Protein AF-A0A1H4V4M0-F1 (afdb_monomer)

Structure (mmCIF, N/CA/C/O backbone):
data_AF-A0A1H4V4M0-F1
#
_entry.id   AF-A0A1H4V4M0-F1
#
loop_
_atom_site.group_PDB
_atom_site.id
_atom_site.type_symbol
_atom_site.label_atom_id
_atom_site.label_alt_id
_atom_site.label_comp_id
_atom_site.label_asym_id
_atom_site.label_entity_id
_atom_site.label_seq_id
_atom_site.pdbx_PDB_ins_code
_atom_site.Cartn_x
_atom_site.Cartn_y
_atom_site.Cartn_z
_atom_site.occupancy
_atom_site.B_iso_or_equiv
_atom_site.auth_seq_id
_atom_site.auth_comp_id
_atom_site.auth_asym_id
_atom_site.auth_atom_id
_atom_site.pdbx_PDB_model_num
ATOM 1 N N . MET A 1 1 ? 26.530 -7.446 -6.009 1.00 48.06 1 MET A N 1
ATOM 2 C CA . MET A 1 1 ? 26.179 -6.021 -6.237 1.00 48.06 1 MET A CA 1
ATOM 3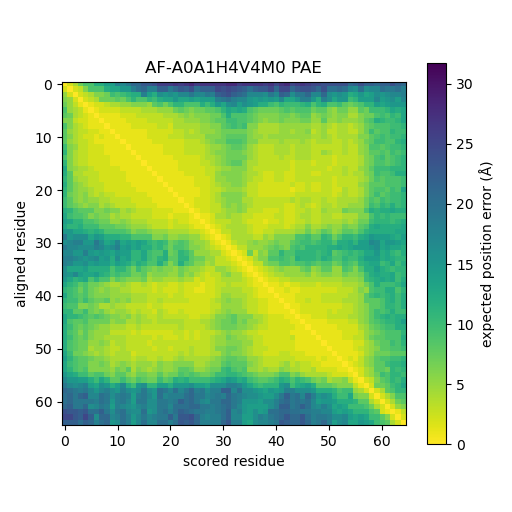 C C . MET A 1 1 ? 24.745 -5.835 -6.736 1.00 48.06 1 MET A C 1
ATOM 5 O O . MET A 1 1 ? 24.156 -4.813 -6.420 1.00 48.06 1 MET A O 1
ATOM 9 N N . SER A 1 2 ? 24.159 -6.803 -7.447 1.00 58.91 2 SER A N 1
ATOM 10 C CA . SER A 1 2 ? 22.771 -6.782 -7.941 1.00 58.91 2 SER A CA 1
ATOM 11 C C . SER A 1 2 ? 21.693 -6.751 -6.844 1.00 58.91 2 SER A C 1
ATOM 13 O O . SER A 1 2 ? 20.733 -5.997 -6.975 1.00 58.91 2 SER A O 1
ATOM 15 N N . ASP A 1 3 ? 21.872 -7.484 -5.739 1.00 60.69 3 ASP A N 1
ATOM 16 C CA . ASP A 1 3 ? 20.855 -7.568 -4.670 1.00 60.69 3 ASP A CA 1
ATOM 17 C C . ASP A 1 3 ? 20.634 -6.252 -3.912 1.00 60.69 3 ASP A C 1
ATOM 19 O O . ASP A 1 3 ? 19.529 -5.979 -3.449 1.00 60.69 3 ASP A O 1
ATOM 23 N N . SER A 1 4 ? 21.665 -5.406 -3.805 1.00 62.94 4 SER A N 1
ATOM 24 C CA . SER A 1 4 ? 21.549 -4.112 -3.115 1.00 62.94 4 SER A CA 1
ATOM 25 C C . SER A 1 4 ? 20.696 -3.123 -3.910 1.00 62.94 4 SER A C 1
ATOM 27 O O . SER A 1 4 ? 19.852 -2.443 -3.340 1.00 62.94 4 SER A O 1
ATOM 29 N N . LEU A 1 5 ? 20.868 -3.083 -5.235 1.00 72.19 5 LEU A N 1
ATOM 30 C CA . LEU A 1 5 ? 20.098 -2.204 -6.120 1.0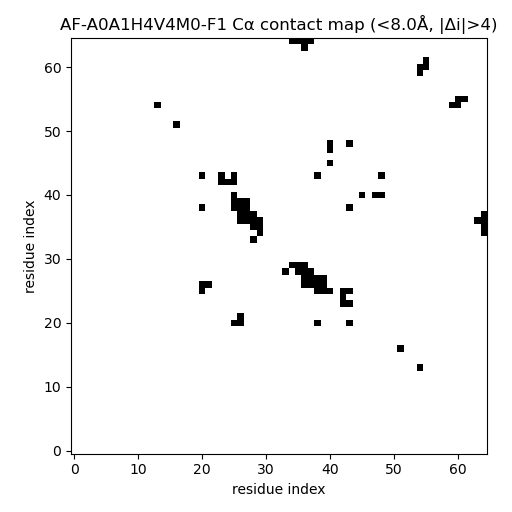0 72.19 5 LEU A CA 1
ATOM 31 C C . LEU A 1 5 ? 18.623 -2.614 -6.187 1.00 72.19 5 LEU A C 1
ATOM 33 O O . LEU A 1 5 ? 17.746 -1.755 -6.141 1.00 72.19 5 LEU A O 1
ATOM 37 N N . ALA A 1 6 ? 18.345 -3.919 -6.252 1.00 75.75 6 ALA A N 1
ATOM 38 C CA . ALA A 1 6 ? 16.976 -4.431 -6.223 1.00 75.75 6 ALA A CA 1
ATOM 39 C C . ALA A 1 6 ? 16.267 -4.076 -4.905 1.00 75.75 6 ALA A C 1
ATOM 41 O O . ALA A 1 6 ? 15.109 -3.657 -4.916 1.00 75.75 6 ALA A O 1
ATOM 42 N N . ARG A 1 7 ? 16.983 -4.168 -3.776 1.00 76.31 7 ARG A N 1
ATOM 43 C CA . ARG A 1 7 ? 16.465 -3.796 -2.454 1.00 76.31 7 ARG A CA 1
ATOM 44 C C . ARG A 1 7 ? 16.159 -2.303 -2.342 1.00 76.31 7 ARG A C 1
ATOM 46 O O . ARG A 1 7 ? 15.098 -1.949 -1.835 1.00 76.31 7 ARG A O 1
ATOM 53 N N . ASP A 1 8 ? 17.041 -1.442 -2.841 1.00 80.75 8 ASP A N 1
ATOM 54 C CA . ASP A 1 8 ? 16.846 0.013 -2.790 1.00 80.75 8 ASP A CA 1
ATOM 55 C C . ASP A 1 8 ? 15.663 0.463 -3.658 1.00 80.75 8 ASP A C 1
ATOM 57 O O . ASP A 1 8 ? 14.879 1.328 -3.262 1.00 80.75 8 ASP A O 1
ATOM 61 N N . VAL A 1 9 ? 15.508 -0.135 -4.843 1.00 82.62 9 VAL A N 1
ATOM 62 C CA . VAL A 1 9 ? 14.362 0.136 -5.724 1.00 82.62 9 VAL A CA 1
ATOM 63 C C . VAL A 1 9 ? 13.065 -0.330 -5.070 1.00 82.62 9 VAL A C 1
ATOM 65 O O . VAL A 1 9 ? 12.101 0.436 -5.039 1.00 82.62 9 VAL A O 1
ATOM 68 N N . PHE A 1 10 ? 13.060 -1.530 -4.484 1.00 81.00 10 PHE A N 1
ATOM 69 C CA . PHE A 1 10 ? 11.913 -2.046 -3.742 1.00 81.00 10 PHE A CA 1
ATOM 70 C C . PHE A 1 10 ? 11.512 -1.106 -2.599 1.00 81.00 10 PHE A C 1
ATOM 72 O O . PHE A 1 10 ? 10.352 -0.717 -2.508 1.00 81.00 10 PHE A O 1
ATOM 79 N N . GLN A 1 11 ? 12.463 -0.673 -1.766 1.00 82.19 11 GLN A N 1
ATOM 80 C CA . GLN A 1 11 ? 12.179 0.221 -0.639 1.00 82.19 11 GLN A CA 1
ATOM 81 C C . GLN A 1 11 ? 11.561 1.548 -1.084 1.00 82.19 11 G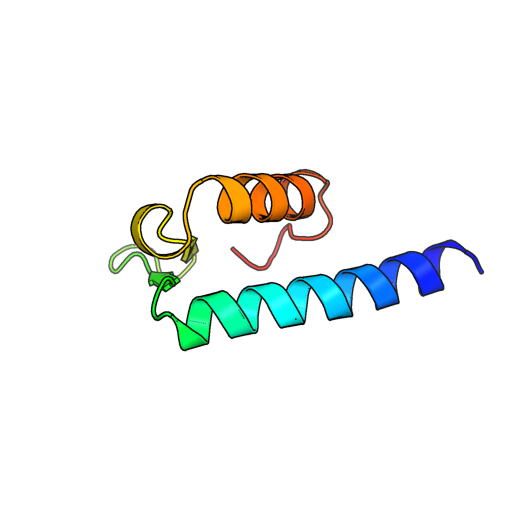LN A C 1
ATOM 83 O O . GLN A 1 11 ? 10.612 2.020 -0.461 1.00 82.19 11 GLN A O 1
ATOM 88 N N . LYS A 1 12 ? 12.058 2.141 -2.176 1.00 86.19 12 LYS A N 1
ATOM 89 C CA . LYS A 1 12 ? 11.505 3.391 -2.717 1.00 86.19 12 LYS A CA 1
ATOM 90 C C . LYS A 1 12 ? 10.090 3.209 -3.256 1.00 86.19 12 LYS A C 1
ATOM 92 O O . LYS A 1 12 ? 9.229 4.040 -2.981 1.00 86.19 12 LYS A O 1
ATOM 97 N N . GLN A 1 13 ? 9.849 2.137 -4.009 1.00 84.81 13 GLN A N 1
ATOM 98 C CA . GLN A 1 13 ? 8.521 1.839 -4.550 1.00 84.81 13 GLN A CA 1
ATOM 99 C C . GLN A 1 13 ? 7.523 1.548 -3.429 1.00 84.81 13 GLN A C 1
ATOM 101 O O . GLN A 1 13 ? 6.425 2.095 -3.427 1.00 84.81 13 GLN A O 1
ATOM 106 N N . PHE A 1 14 ? 7.933 0.767 -2.434 1.00 84.25 14 PHE A N 1
ATOM 107 C CA . PHE A 1 14 ? 7.103 0.442 -1.284 1.00 84.25 14 PHE A CA 1
ATOM 108 C C . PHE A 1 14 ? 6.778 1.678 -0.431 1.00 84.25 14 PHE A C 1
ATOM 110 O O . PHE A 1 14 ? 5.625 1.890 -0.063 1.00 84.25 14 PHE A O 1
ATOM 117 N N . ALA A 1 15 ? 7.758 2.558 -0.192 1.00 85.31 15 ALA A N 1
ATOM 118 C CA . ALA A 1 15 ? 7.528 3.828 0.497 1.00 85.31 15 ALA A CA 1
ATOM 119 C C . ALA A 1 15 ? 6.539 4.733 -0.260 1.00 85.31 15 ALA A C 1
ATOM 121 O O . ALA A 1 15 ? 5.678 5.352 0.362 1.00 85.31 15 ALA A O 1
ATOM 122 N N . ALA A 1 16 ? 6.620 4.776 -1.593 1.00 87.81 16 ALA A N 1
ATOM 123 C CA . ALA A 1 16 ? 5.684 5.540 -2.416 1.00 87.81 16 ALA A CA 1
ATOM 124 C C . ALA A 1 16 ? 4.250 4.984 -2.347 1.00 87.81 16 ALA A C 1
ATOM 126 O O . ALA A 1 16 ? 3.299 5.761 -2.308 1.00 87.81 16 ALA A O 1
ATOM 127 N N . LEU A 1 17 ? 4.083 3.658 -2.293 1.00 86.75 17 LEU A N 1
ATOM 128 C CA . LEU A 1 17 ? 2.770 3.029 -2.113 1.00 86.75 17 LEU A CA 1
ATOM 129 C C . LEU A 1 17 ? 2.175 3.356 -0.738 1.00 86.75 17 LEU A C 1
ATOM 131 O O . LEU A 1 17 ? 1.015 3.750 -0.657 1.00 86.75 17 LEU A O 1
ATOM 135 N N . ASN A 1 18 ? 2.974 3.271 0.328 1.00 85.06 18 ASN A N 1
ATOM 136 C CA . ASN A 1 18 ? 2.517 3.610 1.679 1.00 85.06 18 ASN A CA 1
ATOM 137 C C . ASN A 1 18 ? 2.153 5.093 1.820 1.00 85.06 18 ASN A C 1
ATOM 139 O O . ASN A 1 18 ? 1.179 5.417 2.495 1.00 85.06 18 ASN A O 1
ATOM 143 N N . ALA A 1 19 ? 2.882 5.990 1.147 1.00 88.19 19 ALA A N 1
ATOM 144 C CA . ALA A 1 19 ? 2.512 7.400 1.085 1.00 88.19 19 ALA A CA 1
ATOM 145 C C . ALA A 1 19 ? 1.134 7.591 0.429 1.00 88.19 19 ALA A C 1
ATOM 147 O O . ALA A 1 19 ? 0.302 8.302 0.979 1.00 88.19 19 ALA A O 1
ATOM 148 N N . GLN A 1 20 ? 0.848 6.895 -0.678 1.00 88.75 20 GLN A N 1
ATOM 149 C CA . GLN A 1 20 ? -0.467 6.965 -1.333 1.00 88.75 20 GLN A CA 1
ATOM 150 C C . GLN A 1 20 ? -1.601 6.414 -0.460 1.00 88.75 20 GLN A C 1
ATOM 152 O O . GLN A 1 20 ? -2.692 6.981 -0.451 1.00 88.75 20 GLN A O 1
ATOM 157 N N . ILE A 1 21 ? -1.351 5.327 0.277 1.00 88.25 21 ILE A N 1
ATOM 158 C CA . ILE A 1 21 ? -2.312 4.758 1.234 1.00 88.25 21 ILE A CA 1
ATOM 159 C C . ILE A 1 21 ? -2.642 5.788 2.322 1.00 88.25 21 ILE A C 1
ATOM 161 O O . ILE A 1 21 ? -3.815 6.024 2.610 1.00 88.25 21 ILE A O 1
ATOM 165 N N . ALA A 1 22 ? -1.617 6.437 2.884 1.00 87.44 22 ALA A N 1
ATOM 166 C CA . ALA A 1 22 ? -1.786 7.467 3.904 1.00 87.44 22 ALA A CA 1
ATOM 167 C C . ALA A 1 22 ? -2.509 8.711 3.360 1.00 87.44 22 ALA A C 1
ATOM 169 O O . ALA A 1 22 ? -3.445 9.196 3.989 1.00 87.44 22 ALA A O 1
ATOM 170 N N . GLU A 1 23 ? -2.129 9.198 2.175 1.00 90.06 23 GLU A N 1
ATOM 171 C CA . GLU A 1 23 ? -2.758 10.356 1.522 1.00 90.06 23 GLU A CA 1
ATOM 172 C C . GLU A 1 23 ? -4.246 10.134 1.237 1.00 90.0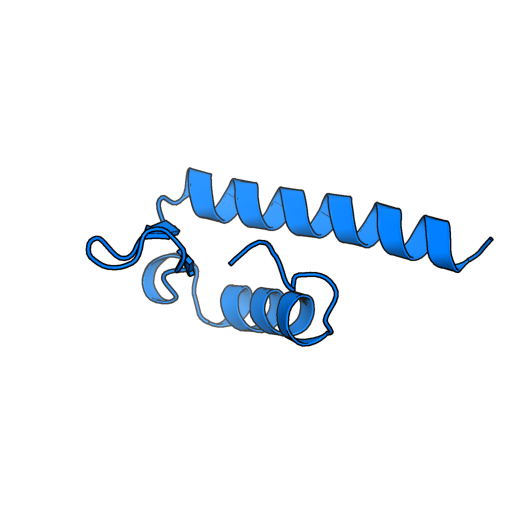6 23 GLU A C 1
ATOM 174 O O . GLU A 1 23 ? -5.048 11.059 1.362 1.00 90.06 23 GLU A O 1
ATOM 179 N N . LYS A 1 24 ? -4.626 8.907 0.868 1.00 88.00 24 LYS A N 1
ATOM 180 C CA . LYS A 1 24 ? -6.020 8.540 0.599 1.00 88.00 24 LYS A CA 1
ATOM 181 C C . LYS A 1 24 ? -6.811 8.172 1.853 1.00 88.00 24 LYS A C 1
ATOM 183 O O . LYS A 1 24 ? -8.016 7.969 1.748 1.00 88.00 24 LYS A O 1
ATOM 188 N N . GLY A 1 25 ? -6.161 8.078 3.013 1.00 87.81 25 GLY A N 1
ATOM 189 C CA . GLY A 1 25 ? -6.799 7.611 4.244 1.00 87.81 25 GLY A CA 1
ATOM 190 C C . GLY A 1 25 ? -7.258 6.154 4.157 1.00 87.81 25 GLY A C 1
ATOM 191 O O . GLY A 1 25 ? -8.239 5.790 4.789 1.00 87.81 25 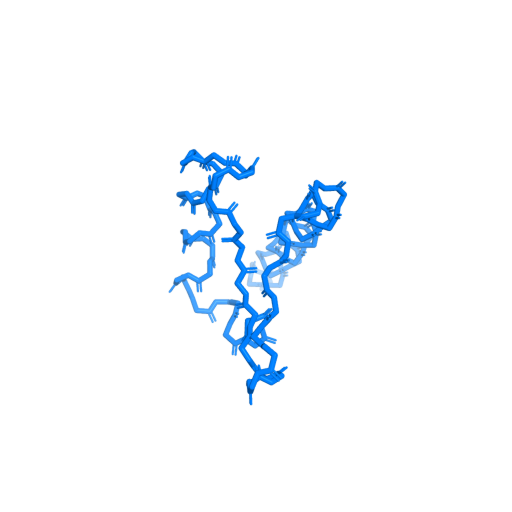GLY A O 1
ATOM 192 N N . ALA A 1 26 ? -6.569 5.331 3.362 1.00 87.38 26 ALA A N 1
ATOM 193 C CA . ALA A 1 26 ? -6.906 3.923 3.158 1.00 87.38 26 ALA A CA 1
ATOM 194 C C . ALA A 1 26 ? -6.234 2.986 4.172 1.00 87.38 26 ALA A C 1
ATOM 196 O O . ALA A 1 26 ? -6.232 1.775 3.977 1.00 87.38 26 ALA A O 1
ATOM 197 N N . LEU A 1 27 ? -5.596 3.522 5.214 1.00 86.56 27 LEU A N 1
ATOM 198 C CA . LEU A 1 27 ? -4.982 2.710 6.258 1.00 86.56 27 LEU A CA 1
ATOM 199 C C . LEU A 1 27 ? -6.076 2.186 7.193 1.00 86.56 27 LEU A C 1
ATOM 201 O O . LEU A 1 27 ? -6.811 2.975 7.784 1.00 86.56 27 LEU A O 1
ATOM 205 N N . ILE A 1 28 ? -6.149 0.867 7.338 1.00 83.44 28 ILE A N 1
ATOM 206 C CA . ILE A 1 28 ? -6.997 0.209 8.330 1.00 83.44 28 ILE A CA 1
ATOM 207 C C . ILE A 1 28 ? -6.093 -0.183 9.493 1.00 83.44 2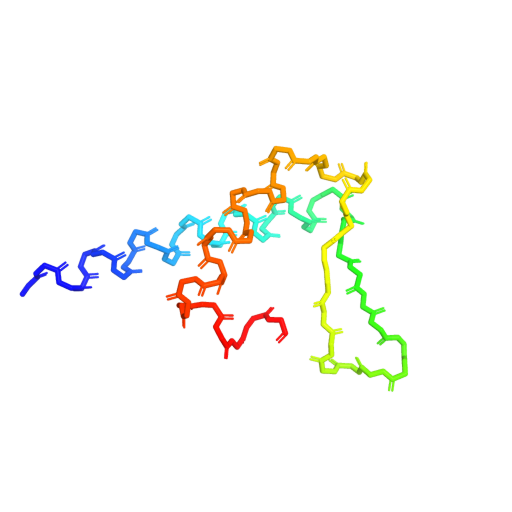8 ILE A C 1
ATOM 209 O O . ILE A 1 28 ? -5.123 -0.915 9.311 1.00 83.44 28 ILE A O 1
ATOM 213 N N . GLU A 1 29 ? -6.404 0.308 10.683 1.00 79.88 29 GLU A N 1
ATOM 214 C CA . GLU A 1 29 ? -5.754 -0.109 11.922 1.00 79.88 29 GLU A CA 1
ATOM 215 C C . GLU A 1 29 ? -6.783 -0.897 12.729 1.00 79.88 29 GLU A C 1
ATOM 217 O O . GLU A 1 29 ? -7.914 -0.432 12.907 1.00 79.88 29 GLU A O 1
ATOM 222 N N . ASP A 1 30 ? -6.422 -2.102 13.170 1.00 75.25 30 ASP A N 1
ATOM 223 C CA . ASP A 1 30 ? -7.282 -2.842 14.089 1.00 75.25 30 ASP A CA 1
ATOM 224 C C . ASP A 1 30 ? -7.192 -2.178 15.471 1.00 75.25 30 ASP A C 1
ATOM 226 O O . ASP A 1 30 ? -6.109 -1.908 15.998 1.00 75.25 30 ASP A O 1
ATOM 230 N N . VAL A 1 31 ? -8.351 -1.846 16.037 1.00 72.38 31 VAL A N 1
ATOM 231 C CA . VAL A 1 31 ? -8.447 -1.152 17.326 1.00 72.38 31 VAL A CA 1
ATOM 232 C C . VAL A 1 31 ? -8.086 -2.097 18.476 1.00 72.38 31 VAL A C 1
ATOM 234 O O . VAL A 1 31 ? -7.582 -1.649 19.507 1.00 72.38 31 VAL A O 1
ATOM 237 N N . ASP A 1 32 ? -8.321 -3.395 18.286 1.00 78.94 32 ASP A N 1
ATOM 238 C CA . ASP A 1 32 ? -8.074 -4.446 19.267 1.00 78.94 32 ASP A CA 1
ATOM 239 C C . ASP A 1 32 ? -6.681 -5.079 19.093 1.00 78.94 32 ASP A C 1
ATOM 241 O O . ASP A 1 32 ? -6.105 -5.574 20.068 1.00 78.94 32 ASP A O 1
ATOM 245 N N . ASP A 1 33 ? -6.106 -5.010 17.886 1.00 72.69 33 ASP A N 1
ATOM 246 C CA . ASP A 1 33 ? -4.740 -5.451 17.591 1.00 72.69 33 ASP A CA 1
ATOM 247 C C . ASP A 1 33 ? -3.887 -4.344 16.934 1.00 72.69 33 ASP A C 1
ATOM 249 O O . ASP A 1 33 ? -3.818 -4.238 15.708 1.00 72.69 33 ASP A O 1
ATOM 253 N N . PRO A 1 34 ? -3.122 -3.563 17.719 1.00 69.56 34 PRO A N 1
ATOM 254 C CA . PRO A 1 34 ? -2.251 -2.518 17.179 1.00 69.56 34 PRO A CA 1
ATOM 255 C C . PRO A 1 34 ? -1.075 -3.061 16.346 1.00 69.56 34 PRO A C 1
ATOM 257 O O . PRO A 1 34 ? -0.320 -2.271 15.769 1.00 69.56 34 PRO A O 1
ATOM 260 N N . THR A 1 35 ? -0.878 -4.385 16.313 1.00 71.12 35 THR A N 1
ATOM 261 C CA . THR A 1 35 ? 0.117 -5.052 15.465 1.00 71.12 35 THR A CA 1
ATOM 262 C C . THR A 1 35 ? -0.425 -5.439 14.101 1.00 71.12 35 THR A C 1
ATOM 264 O O . THR A 1 35 ? 0.373 -5.798 13.243 1.00 71.12 35 THR A O 1
ATOM 267 N N . TRP A 1 36 ? -1.737 -5.339 13.883 1.00 70.69 36 TRP A N 1
ATOM 268 C CA . TRP A 1 36 ? -2.336 -5.573 12.583 1.00 70.69 36 TRP A CA 1
ATOM 269 C C . TRP A 1 36 ? -2.642 -4.249 11.891 1.00 70.69 36 TRP A C 1
ATOM 271 O O . TRP A 1 36 ? -3.398 -3.406 12.383 1.00 70.69 36 TRP A O 1
ATOM 281 N N . ARG A 1 37 ? -2.060 -4.074 10.707 1.00 73.69 37 ARG A N 1
ATOM 282 C CA . ARG A 1 37 ? -2.395 -2.983 9.794 1.00 73.69 37 ARG A CA 1
ATOM 283 C C . ARG A 1 37 ? -2.836 -3.558 8.464 1.00 73.69 37 ARG A C 1
ATOM 285 O O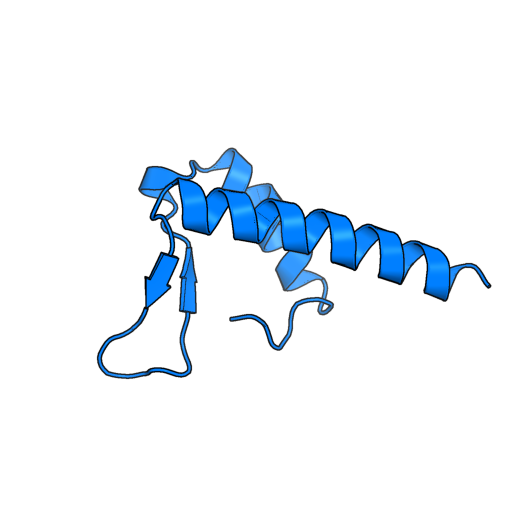 . ARG A 1 37 ? -2.310 -4.567 8.003 1.00 73.69 37 ARG A O 1
ATOM 292 N N . GLY A 1 38 ? -3.799 -2.901 7.841 1.00 81.25 38 GLY A N 1
ATOM 293 C CA . GLY A 1 38 ? -4.367 -3.273 6.556 1.00 81.25 38 GLY A CA 1
ATOM 294 C C . GLY A 1 38 ? -4.504 -2.074 5.629 1.00 81.25 38 GLY A C 1
ATOM 295 O O . GLY A 1 38 ? -4.311 -0.922 6.019 1.00 81.25 38 GLY A O 1
ATOM 296 N N . VAL A 1 39 ? -4.850 -2.358 4.377 1.00 85.19 39 VAL A N 1
ATOM 297 C CA . VAL A 1 39 ? -5.155 -1.342 3.367 1.00 85.19 39 VAL A CA 1
ATOM 298 C C . VAL A 1 39 ? -6.576 -1.567 2.885 1.00 85.19 39 VAL A C 1
ATOM 300 O O . VAL A 1 39 ? -6.928 -2.692 2.535 1.00 85.19 39 VAL A O 1
ATOM 303 N N . ASP A 1 40 ? -7.372 -0.505 2.857 1.00 85.62 40 ASP A N 1
ATOM 304 C CA . ASP A 1 40 ? -8.755 -0.535 2.408 1.00 85.62 40 ASP A CA 1
ATOM 305 C C . ASP A 1 40 ? -8.831 -0.685 0.873 1.00 85.62 40 ASP A C 1
ATOM 307 O O . ASP A 1 40 ? -8.460 0.239 0.128 1.00 85.62 40 ASP A O 1
ATOM 311 N N . PRO A 1 41 ? -9.314 -1.839 0.369 1.00 85.06 41 PRO A N 1
ATOM 312 C CA . PRO A 1 41 ? -9.429 -2.091 -1.059 1.00 85.06 41 PRO A CA 1
ATOM 313 C C . PRO A 1 41 ? -10.526 -1.250 -1.728 1.00 85.06 41 PRO A C 1
ATOM 315 O O . PRO A 1 41 ? -10.450 -1.035 -2.939 1.00 85.06 41 PRO A O 1
ATOM 318 N N . GLU A 1 42 ? -11.525 -0.765 -0.984 1.00 87.62 42 GLU A N 1
ATOM 319 C CA . GLU A 1 42 ? -12.609 0.066 -1.517 1.00 87.62 42 GLU A CA 1
ATOM 320 C C . GLU A 1 42 ? -12.114 1.486 -1.829 1.00 87.62 42 GLU A C 1
ATOM 322 O O . GLU A 1 42 ? -12.532 2.086 -2.821 1.00 87.62 42 GLU A O 1
ATOM 327 N N . ILE A 1 43 ? -11.160 1.997 -1.041 1.00 88.00 43 ILE A N 1
ATOM 328 C CA . ILE A 1 43 ? -10.556 3.325 -1.240 1.00 88.00 43 ILE A CA 1
ATOM 329 C C . ILE A 1 43 ? -9.443 3.287 -2.301 1.00 88.00 43 ILE A C 1
ATOM 331 O O . ILE A 1 43 ? -9.321 4.201 -3.129 1.00 88.00 43 ILE A O 1
ATOM 335 N N . MET A 1 44 ? -8.604 2.246 -2.291 1.00 88.38 44 MET A N 1
ATOM 336 C CA . MET A 1 44 ? -7.459 2.145 -3.207 1.00 88.38 44 MET A CA 1
ATOM 337 C C . MET A 1 44 ? -7.810 1.537 -4.567 1.00 88.38 44 MET A C 1
ATOM 339 O O . MET A 1 44 ? -7.186 1.885 -5.573 1.00 88.38 44 MET A O 1
ATOM 343 N N . GLY A 1 45 ? -8.811 0.660 -4.607 1.00 88.88 45 GLY A N 1
ATOM 344 C CA . GLY A 1 45 ? -9.218 -0.085 -5.790 1.00 88.88 45 GLY A CA 1
ATOM 345 C C . GLY A 1 45 ? -8.442 -1.391 -5.995 1.00 88.88 45 GLY A C 1
ATOM 346 O O . GLY A 1 45 ? -7.303 -1.568 -5.555 1.00 88.88 45 GLY A O 1
ATOM 347 N N . ALA A 1 46 ? -9.069 -2.318 -6.724 1.00 86.31 46 ALA A N 1
ATOM 348 C CA . ALA A 1 46 ? -8.567 -3.678 -6.928 1.00 86.31 46 ALA A CA 1
ATOM 349 C C . ALA A 1 46 ? -7.205 -3.741 -7.647 1.00 86.31 46 ALA A C 1
ATOM 351 O O . ALA A 1 46 ? -6.383 -4.605 -7.340 1.00 86.31 46 ALA A O 1
ATOM 352 N N . ASP A 1 47 ? -6.941 -2.822 -8.579 1.00 86.88 47 ASP A N 1
ATOM 353 C CA . ASP A 1 47 ? -5.672 -2.788 -9.316 1.00 86.88 47 ASP A CA 1
ATOM 354 C C . ASP A 1 47 ? -4.496 -2.404 -8.413 1.00 86.88 47 ASP A C 1
ATOM 356 O O . ASP A 1 47 ? -3.426 -3.010 -8.497 1.00 86.88 47 ASP A O 1
ATOM 360 N N . PHE A 1 48 ? -4.703 -1.443 -7.505 1.00 87.69 48 PHE A N 1
ATOM 361 C CA . PHE A 1 48 ? -3.696 -1.072 -6.514 1.00 87.69 48 PHE A CA 1
ATOM 362 C C . PHE A 1 48 ? -3.401 -2.246 -5.583 1.00 87.69 48 PHE A C 1
ATOM 364 O O . PHE A 1 48 ? -2.239 -2.602 -5.388 1.00 87.69 48 PHE A O 1
ATOM 371 N N . MET A 1 49 ? -4.452 -2.882 -5.060 1.00 85.38 49 MET A N 1
ATOM 372 C CA . MET A 1 49 ? -4.314 -4.009 -4.138 1.00 85.38 49 MET A CA 1
ATOM 373 C C . MET A 1 49 ? -3.575 -5.181 -4.775 1.00 85.38 49 MET A C 1
ATOM 375 O O . MET A 1 49 ? -2.696 -5.752 -4.143 1.00 85.38 49 MET A O 1
ATOM 379 N N . ARG A 1 50 ? -3.810 -5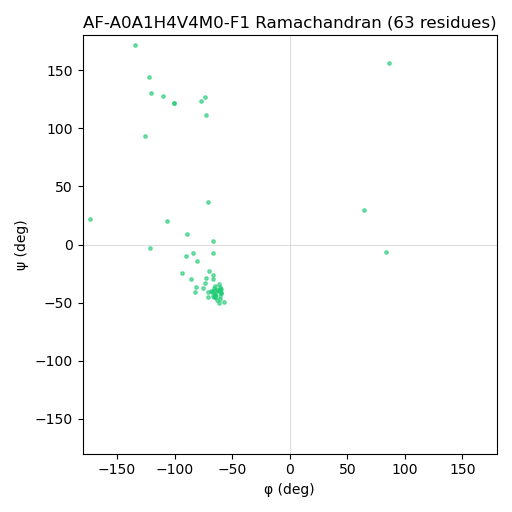.468 -6.062 1.00 86.19 50 ARG A N 1
ATOM 380 C CA . ARG A 1 50 ? -3.067 -6.503 -6.795 1.00 86.19 50 ARG A CA 1
ATOM 381 C C . ARG A 1 50 ? -1.559 -6.234 -6.839 1.00 86.19 50 ARG A C 1
ATOM 383 O O . ARG A 1 50 ? -0.761 -7.161 -6.709 1.00 86.19 50 ARG A O 1
ATOM 390 N N . ILE A 1 51 ? -1.163 -4.978 -7.049 1.00 84.44 51 ILE A N 1
ATOM 391 C CA . ILE A 1 51 ? 0.252 -4.575 -7.069 1.00 84.44 51 ILE A CA 1
ATOM 392 C C . ILE A 1 51 ? 0.834 -4.640 -5.654 1.00 84.44 51 ILE A C 1
ATOM 394 O O . ILE A 1 51 ? 1.924 -5.181 -5.462 1.00 84.44 51 ILE A O 1
ATOM 398 N N . TYR A 1 52 ? 0.098 -4.115 -4.674 1.00 82.31 52 TYR A N 1
ATOM 399 C CA . TYR A 1 52 ? 0.507 -4.074 -3.276 1.00 82.31 52 TYR A CA 1
ATOM 400 C C . TYR A 1 52 ? 0.700 -5.484 -2.704 1.00 82.31 52 TYR A C 1
ATOM 402 O O . TYR A 1 52 ? 1.775 -5.792 -2.198 1.00 82.31 52 TYR A O 1
ATOM 410 N N . GLU A 1 53 ? -0.275 -6.377 -2.880 1.00 80.31 53 GLU A N 1
ATOM 411 C CA . GLU A 1 53 ? -0.191 -7.792 -2.500 1.00 80.31 53 GLU A CA 1
ATOM 412 C C . GLU A 1 53 ? 0.939 -8.520 -3.229 1.00 80.31 53 GLU A C 1
ATOM 414 O O . GLU A 1 53 ? 1.664 -9.305 -2.621 1.00 80.31 53 GLU A O 1
ATOM 419 N N . GLY A 1 54 ? 1.150 -8.232 -4.517 1.00 79.81 54 GLY A N 1
ATOM 420 C CA . GLY A 1 54 ? 2.279 -8.780 -5.269 1.00 79.81 54 GLY A CA 1
ATOM 421 C C . GLY A 1 54 ? 3.634 -8.395 -4.665 1.00 79.81 54 GLY A C 1
ATOM 422 O O . GLY A 1 54 ? 4.543 -9.225 -4.600 1.00 79.81 54 GLY A O 1
ATOM 423 N N . MET A 1 55 ? 3.768 -7.159 -4.173 1.00 74.25 55 MET A N 1
ATOM 424 C CA . MET A 1 55 ? 4.982 -6.683 -3.505 1.00 74.25 55 MET A CA 1
ATOM 425 C C . MET A 1 55 ? 5.133 -7.222 -2.078 1.00 74.25 55 MET A C 1
ATOM 427 O O . MET A 1 55 ? 6.253 -7.532 -1.663 1.00 74.25 55 MET A O 1
ATOM 431 N N . THR A 1 56 ? 4.040 -7.349 -1.323 1.00 71.12 56 THR A N 1
ATOM 432 C CA . THR A 1 56 ? 4.086 -7.790 0.079 1.00 71.12 56 THR A CA 1
ATOM 433 C C . THR A 1 56 ? 4.193 -9.309 0.224 1.00 71.12 56 THR A C 1
ATOM 435 O O . THR A 1 56 ? 4.949 -9.791 1.071 1.00 71.12 56 THR A O 1
ATOM 438 N N . SER A 1 57 ? 3.534 -10.073 -0.654 1.00 65.94 57 SER A N 1
ATOM 439 C CA . SER A 1 57 ? 3.567 -11.543 -0.696 1.00 65.94 57 SER A CA 1
ATOM 440 C C . SER A 1 57 ? 4.942 -12.101 -1.088 1.00 65.94 57 SER A C 1
ATOM 442 O O . SER A 1 57 ? 5.333 -13.175 -0.631 1.00 65.94 57 SER A O 1
ATOM 444 N N . ALA A 1 58 ? 5.746 -11.334 -1.836 1.00 57.16 58 ALA A N 1
ATOM 445 C CA . ALA A 1 58 ? 7.121 -11.692 -2.200 1.00 57.16 58 ALA A CA 1
ATOM 446 C C . ALA A 1 58 ? 8.108 -11.745 -1.005 1.00 57.16 58 ALA A C 1
ATOM 448 O O . ALA A 1 58 ? 9.301 -11.975 -1.195 1.00 57.16 58 ALA A O 1
ATOM 449 N N . GLY A 1 59 ? 7.644 -11.537 0.233 1.00 47.47 59 GLY A N 1
ATOM 450 C CA . GLY A 1 59 ? 8.430 -11.721 1.457 1.00 47.47 59 GLY A CA 1
ATOM 451 C C . GLY A 1 59 ? 9.307 -10.530 1.854 1.00 47.47 59 GLY A C 1
ATOM 452 O O . GLY A 1 59 ? 9.856 -10.527 2.955 1.00 47.47 59 GLY A O 1
ATOM 453 N N . TYR A 1 60 ? 9.399 -9.492 1.020 1.00 44.25 60 TYR A N 1
ATOM 454 C CA . TYR A 1 60 ? 10.162 -8.276 1.323 1.00 44.25 60 TYR A CA 1
ATOM 455 C C . TYR A 1 60 ? 9.424 -7.283 2.240 1.00 44.25 60 TYR A C 1
ATOM 457 O O . TYR A 1 60 ? 10.069 -6.405 2.810 1.00 44.25 60 TYR A O 1
ATOM 465 N N . ALA A 1 61 ? 8.109 -7.437 2.439 1.00 47.41 61 ALA A N 1
ATOM 466 C CA . ALA A 1 61 ? 7.297 -6.566 3.300 1.00 47.41 61 ALA A CA 1
ATOM 467 C C . ALA A 1 61 ? 6.874 -7.213 4.633 1.00 47.41 61 ALA A C 1
ATOM 469 O O . ALA A 1 61 ? 5.921 -6.764 5.264 1.00 47.41 61 ALA A O 1
ATOM 470 N N . ARG A 1 62 ? 7.569 -8.272 5.075 1.00 41.00 62 ARG A N 1
ATOM 471 C CA . ARG A 1 62 ? 7.232 -9.102 6.253 1.00 41.00 62 ARG A CA 1
ATOM 472 C C . ARG A 1 62 ? 7.446 -8.410 7.620 1.00 41.00 62 ARG A C 1
ATOM 474 O O . ARG A 1 62 ? 7.901 -9.039 8.567 1.00 41.00 62 ARG A O 1
ATOM 481 N N . GLY A 1 63 ? 7.175 -7.113 7.702 1.00 44.72 63 GLY A N 1
ATOM 482 C CA . GLY A 1 63 ? 7.296 -6.295 8.911 1.00 44.72 63 GLY A CA 1
ATOM 483 C C . GLY A 1 63 ? 6.772 -4.866 8.743 1.00 44.72 63 GLY A C 1
ATOM 484 O O . GLY A 1 63 ? 7.233 -3.974 9.446 1.00 44.72 63 GLY A O 1
ATOM 485 N N . TRP A 1 64 ? 5.892 -4.637 7.764 1.00 47.31 64 TRP A N 1
ATOM 486 C CA . TRP A 1 64 ? 5.218 -3.351 7.536 1.00 47.31 64 TRP A CA 1
ATOM 487 C C . TRP A 1 64 ? 3.687 -3.449 7.600 1.00 47.31 64 TRP A C 1
ATOM 489 O O . TRP A 1 64 ? 3.026 -2.418 7.492 1.00 47.31 64 TRP A O 1
ATOM 499 N N . LEU A 1 65 ? 3.157 -4.662 7.782 1.00 48.56 65 LEU A N 1
ATOM 500 C CA . LEU A 1 65 ? 1.785 -4.918 8.206 1.00 48.56 65 LEU A CA 1
ATOM 501 C C . LEU A 1 65 ? 1.839 -5.472 9.621 1.00 48.56 65 LEU A C 1
ATOM 503 O O . LEU A 1 65 ? 2.672 -6.393 9.826 1.00 48.56 65 LEU A O 1
#

Solvent-accessible surface area (backbone atoms only — not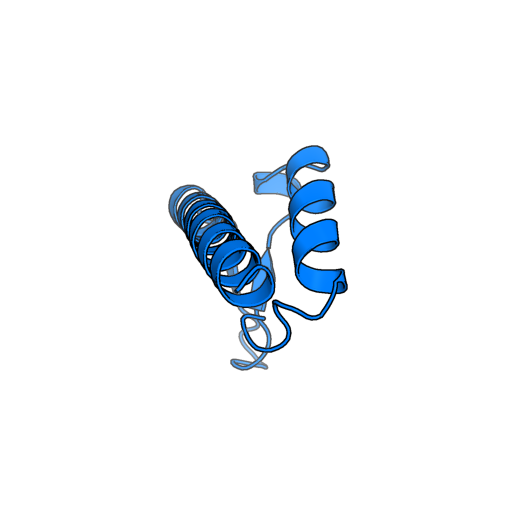 comparable to full-atom values): 3853 Å² total; per-residue (Å²): 120,67,70,59,56,55,49,54,52,48,53,53,54,52,52,52,51,52,50,51,34,58,75,70,64,21,64,40,69,43,90,92,39,85,72,45,49,49,71,40,52,88,75,62,30,69,71,50,47,54,53,51,49,57,54,40,72,70,59,80,40,83,76,80,72

Radius of gyration: 12.72 Å; Cα contacts (8 Å, |Δi|>4): 44; chains: 1; bounding box: 39×22×29 Å

Organism: Tsukamurella tyrosinosolvens (NCBI:txid57704)

pLDDT: mean 76.31, std 13.75, range [41.0, 90.06]

Mean predicted aligned error: 7.46 Å

Foldseek 3Di:
DVVVVVLVVLVVVLVVLVVVQVVQVQWDADPVDNQDIDGHCVSCPPVSVVVNCVSCVVPSVVRVD

Sequence (65 aa):
MSDSLARDVFQKQFAALNAQIAEKGALIEDVDDPTWRGVDPEIMGADFMRIYEGMTSAGYARGWL

Nearest PDB structures (foldseek):
  1zvd-assembly1_A  TM=5.031E-01  e=1.659E+00  Homo sapiens

Secondary structure (DSSP, 8-state):
-HHHHHHHHHHHHHHHHHHHHHHTT-EEE-SS-TT-EEE-HHHH-HHHHHHHHHHIIIIITTT--